Protein AF-A0A1G1SVP9-F1 (afdb_monomer_lite)

pLDDT: mean 77.8, std 18.35, range [41.78, 94.44]

Foldseek 3Di:
DPPPDPPPPPPDPPQPPVNVLVVLLVVLLVCVVVVVDPLVVSCVVSVHDSCSSPPPPPDPDD

Organism: NCBI:txid1908237

Radius of gyration: 18.32 Å; chains: 1; bounding box: 34×21×52 Å

Sequence (62 aa):
MQDELTEAMHGEFTVDAETDRQHRLASARSTVEMGMFTAAKAAEAYGFTVEEIEAPSQEPGT

Secondary structure (DSSP, 8-state):
--SSSSSTT-------HHHHHHHHHHHHHHHHHTTSS-HHHHHHHHT--HHHHHS-------

Structure (mmCIF, N/CA/C/O backbone):
data_AF-A0A1G1SVP9-F1
#
_entry.id   AF-A0A1G1SVP9-F1
#
loop_
_atom_site.group_PDB
_atom_site.id
_atom_site.type_symbol
_atom_site.label_atom_id
_atom_site.label_alt_id
_atom_site.label_comp_id
_atom_site.label_asym_id
_atom_site.label_entity_id
_atom_site.label_seq_id
_atom_site.pdbx_PDB_ins_code
_atom_site.Cartn_x
_atom_site.Cartn_y
_atom_site.Cartn_z
_atom_site.occupancy
_atom_site.B_iso_or_equiv
_atom_site.auth_seq_id
_atom_site.auth_comp_id
_atom_site.auth_asym_id
_atom_site.auth_atom_id
_atom_site.pdbx_PDB_model_num
ATOM 1 N N . MET A 1 1 ? 23.189 13.818 -45.951 1.00 50.62 1 MET A N 1
ATOM 2 C CA . MET A 1 1 ? 23.648 14.046 -44.561 1.00 50.62 1 MET A CA 1
ATOM 3 C C . MET A 1 1 ? 22.578 14.818 -43.787 1.00 50.62 1 MET A C 1
ATOM 5 O O . MET A 1 1 ? 22.855 15.887 -43.261 1.00 50.62 1 MET A O 1
ATOM 9 N N . GLN A 1 2 ? 21.339 14.318 -43.765 1.00 52.66 2 GLN A N 1
ATOM 10 C CA . GLN A 1 2 ? 20.237 14.887 -42.970 1.00 52.66 2 GLN A CA 1
ATOM 11 C C . GLN A 1 2 ? 19.378 13.781 -42.322 1.00 52.66 2 GLN A C 1
ATOM 13 O O . GLN A 1 2 ? 18.291 14.057 -41.836 1.00 52.66 2 GLN A O 1
ATOM 18 N N . ASP A 1 3 ? 19.883 12.544 -42.275 1.00 48.59 3 ASP A N 1
ATOM 19 C CA . ASP A 1 3 ? 19.112 11.345 -41.912 1.00 48.59 3 ASP A CA 1
ATOM 20 C C . ASP A 1 3 ? 19.656 10.650 -40.649 1.00 48.59 3 ASP A C 1
ATOM 22 O O . ASP A 1 3 ? 19.447 9.462 -40.457 1.00 48.59 3 ASP A O 1
ATOM 26 N N . GLU A 1 4 ? 20.390 11.368 -39.791 1.00 49.44 4 GLU A N 1
ATOM 27 C CA . GLU A 1 4 ? 21.046 10.790 -38.597 1.00 49.44 4 GLU A CA 1
ATOM 28 C C . GLU A 1 4 ? 20.689 11.520 -37.286 1.00 49.44 4 GLU A C 1
ATOM 30 O O . GLU A 1 4 ? 21.426 11.445 -36.308 1.00 49.44 4 GLU A O 1
ATOM 35 N N . LEU A 1 5 ? 19.569 12.255 -37.237 1.00 51.56 5 LEU A N 1
ATOM 36 C CA . LEU A 1 5 ? 19.168 13.024 -36.040 1.00 51.56 5 LEU A CA 1
ATOM 37 C C . LEU A 1 5 ? 17.850 12.581 -35.384 1.00 51.56 5 LEU A C 1
ATOM 39 O O . LEU A 1 5 ? 17.488 13.131 -34.348 1.00 51.56 5 LEU A O 1
ATOM 43 N N . THR A 1 6 ? 17.133 11.595 -35.927 1.00 52.31 6 THR A N 1
ATOM 44 C CA . THR A 1 6 ? 15.763 11.261 -35.483 1.00 52.31 6 THR A CA 1
ATOM 45 C C . THR A 1 6 ? 1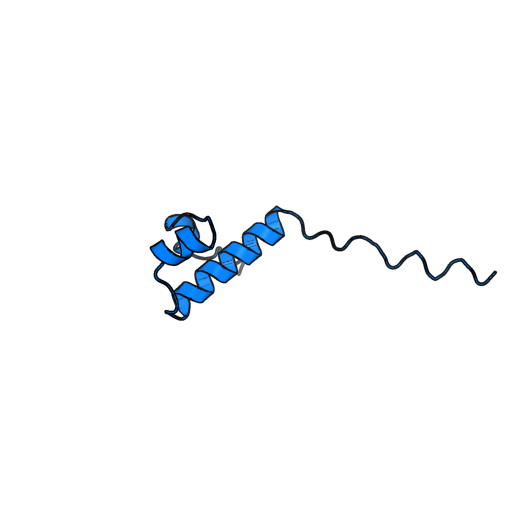5.606 9.943 -34.724 1.00 52.31 6 THR A C 1
ATOM 47 O O . THR A 1 6 ? 14.503 9.653 -34.275 1.00 52.31 6 THR A O 1
ATOM 50 N N . GLU A 1 7 ? 16.670 9.164 -34.514 1.00 50.12 7 GLU A N 1
ATOM 51 C CA . GLU A 1 7 ? 16.571 7.848 -33.847 1.00 50.12 7 GLU A CA 1
ATOM 52 C C . GLU A 1 7 ? 17.166 7.824 -32.422 1.00 50.12 7 GLU A C 1
ATOM 54 O O . GLU A 1 7 ? 16.914 6.909 -31.645 1.00 50.12 7 GLU A O 1
ATOM 59 N N . ALA A 1 8 ? 17.893 8.874 -32.019 1.00 51.28 8 ALA A N 1
ATOM 60 C CA . ALA A 1 8 ? 18.623 8.929 -30.745 1.00 51.28 8 ALA A CA 1
ATOM 61 C C . ALA A 1 8 ? 17.811 9.452 -29.534 1.00 51.28 8 ALA A C 1
ATOM 63 O O . ALA A 1 8 ? 18.392 9.726 -28.486 1.00 51.28 8 ALA A O 1
ATOM 64 N N . MET A 1 9 ? 16.484 9.611 -29.646 1.00 54.69 9 MET A N 1
ATOM 65 C CA . MET A 1 9 ? 15.612 10.081 -28.544 1.00 54.69 9 MET A CA 1
ATOM 66 C C . MET A 1 9 ? 14.607 9.034 -28.038 1.00 54.69 9 MET A C 1
ATOM 68 O O . MET A 1 9 ? 13.805 9.332 -27.160 1.00 54.69 9 MET A O 1
ATOM 72 N N . HIS A 1 10 ? 14.656 7.804 -28.552 1.00 53.19 10 HIS A N 1
ATOM 73 C CA . HIS A 1 10 ? 13.820 6.686 -28.093 1.00 53.19 10 HIS A CA 1
ATOM 74 C C . HIS A 1 10 ? 14.561 5.774 -27.102 1.00 53.19 10 HIS A C 1
ATOM 76 O O . HIS A 1 10 ? 14.335 4.568 -27.062 1.00 53.19 10 HIS A O 1
ATOM 82 N N . GLY A 1 11 ? 15.467 6.347 -26.305 1.00 53.22 11 GLY A N 1
ATOM 83 C CA . GLY A 1 11 ? 16.124 5.646 -25.205 1.00 53.22 11 GLY A CA 1
ATOM 84 C C . GLY A 1 11 ? 15.117 5.347 -24.102 1.00 53.22 11 GLY A C 1
ATOM 85 O O . GLY A 1 11 ? 14.919 6.175 -23.221 1.00 53.22 11 GLY A O 1
ATOM 86 N N . GLU A 1 12 ? 14.441 4.208 -24.240 1.00 53.62 12 GLU A N 1
ATOM 87 C CA . GLU A 1 12 ? 13.734 3.432 -23.220 1.00 53.62 12 GLU A CA 1
ATOM 88 C C . GLU A 1 12 ? 13.690 4.089 -21.831 1.00 53.62 12 GLU A C 1
ATOM 90 O O . GLU A 1 12 ? 14.569 3.903 -20.991 1.00 53.62 12 GLU A O 1
ATOM 95 N N . PHE A 1 13 ? 12.620 4.841 -21.561 1.00 57.31 13 PHE A N 1
ATOM 96 C CA . PHE A 1 13 ? 12.244 5.195 -20.194 1.00 57.31 13 PHE A CA 1
ATOM 97 C C . PHE A 1 13 ? 11.520 3.992 -19.574 1.00 57.31 13 PHE A C 1
ATOM 99 O O . PHE A 1 13 ? 10.333 4.041 -1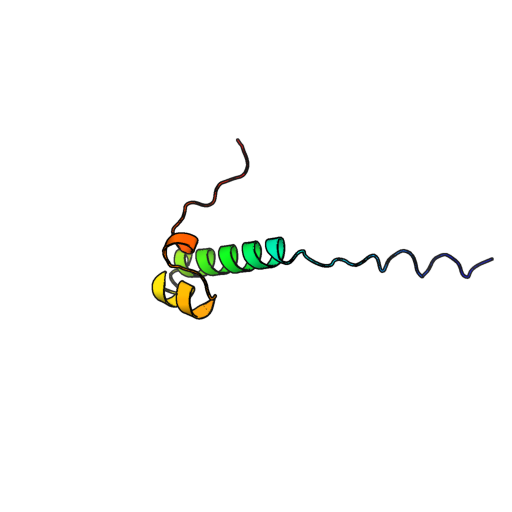9.253 1.00 57.31 13 PHE A O 1
ATOM 106 N N . THR A 1 14 ? 12.210 2.856 -19.508 1.00 60.06 14 THR A N 1
ATOM 107 C CA . THR A 1 14 ? 11.681 1.643 -18.894 1.00 60.06 14 THR A CA 1
ATOM 108 C C . THR A 1 14 ? 11.831 1.843 -17.397 1.00 60.06 14 THR A C 1
ATOM 110 O O . THR A 1 14 ? 12.925 1.732 -16.847 1.00 60.06 14 THR A O 1
ATOM 113 N N . VAL A 1 15 ? 10.742 2.251 -16.743 1.00 61.38 15 VAL A N 1
ATOM 114 C CA . VAL A 1 15 ? 10.698 2.329 -15.282 1.00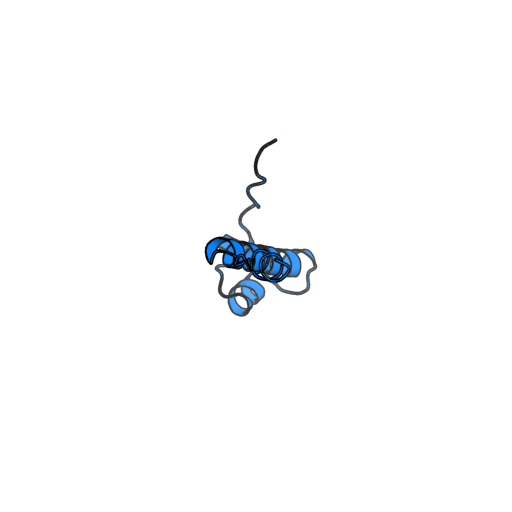 61.38 15 VAL A CA 1
ATOM 115 C C . VAL A 1 15 ? 11.025 0.933 -14.764 1.00 61.38 15 VAL A C 1
ATOM 117 O O . VAL A 1 15 ? 10.325 -0.026 -15.090 1.00 61.38 15 VAL A O 1
ATOM 120 N N . ASP A 1 16 ? 12.124 0.818 -14.018 1.00 80.31 16 ASP A N 1
ATOM 121 C CA . ASP A 1 16 ? 12.524 -0.452 -13.424 1.00 80.31 16 ASP A CA 1
ATOM 122 C C . ASP A 1 16 ? 11.370 -1.006 -12.573 1.00 80.31 16 ASP A C 1
ATOM 124 O O . ASP A 1 16 ? 10.626 -0.242 -11.947 1.00 80.31 16 ASP A O 1
ATOM 128 N N . ALA A 1 17 ? 11.205 -2.330 -12.554 1.00 80.94 17 ALA A N 1
ATOM 129 C CA . ALA A 1 17 ? 10.118 -2.981 -11.824 1.00 80.94 17 ALA A CA 1
ATOM 130 C C . ALA A 1 17 ? 10.094 -2.591 -10.334 1.00 80.94 17 ALA A C 1
ATOM 132 O O . ALA A 1 17 ? 9.020 -2.526 -9.733 1.00 80.94 17 ALA A O 1
ATOM 133 N N . GLU A 1 18 ? 11.254 -2.277 -9.750 1.00 82.38 18 GLU A N 1
ATOM 134 C CA . GLU A 1 18 ? 11.355 -1.754 -8.391 1.00 82.38 18 GLU A CA 1
ATOM 135 C C . GLU A 1 18 ? 10.764 -0.346 -8.283 1.00 82.38 18 GLU A C 1
ATOM 137 O O . GLU A 1 18 ? 9.997 -0.062 -7.367 1.00 82.38 18 GLU A O 1
ATOM 142 N N . THR A 1 19 ? 11.040 0.531 -9.249 1.00 83.81 19 THR A N 1
ATOM 143 C CA . THR A 1 19 ? 10.504 1.902 -9.244 1.00 83.81 19 THR A CA 1
ATOM 144 C C . THR A 1 19 ? 8.982 1.897 -9.407 1.00 83.81 19 THR A C 1
ATOM 146 O O . THR A 1 19 ? 8.283 2.609 -8.685 1.00 83.81 19 THR A O 1
ATOM 149 N N . ASP A 1 20 ? 8.447 1.042 -10.282 1.00 86.25 20 ASP A N 1
ATOM 150 C CA . ASP A 1 20 ? 6.997 0.855 -10.422 1.00 86.25 20 ASP A CA 1
ATOM 151 C C . ASP A 1 20 ? 6.363 0.340 -9.119 1.00 86.25 20 ASP A C 1
ATOM 153 O O . ASP A 1 20 ? 5.331 0.851 -8.670 1.00 86.25 20 ASP A O 1
ATOM 157 N N . ARG A 1 21 ? 7.011 -0.628 -8.456 1.00 87.69 21 ARG A N 1
ATOM 158 C CA . ARG A 1 21 ? 6.560 -1.138 -7.157 1.00 87.69 21 ARG A CA 1
ATOM 159 C C . ARG A 1 21 ? 6.526 -0.029 -6.103 1.00 87.69 21 ARG A C 1
ATOM 161 O O . ARG A 1 21 ? 5.518 0.093 -5.406 1.00 87.69 21 ARG A O 1
ATOM 168 N N . GLN A 1 22 ? 7.569 0.797 -6.009 1.00 88.12 22 GLN A N 1
ATOM 169 C CA . GLN A 1 22 ? 7.621 1.923 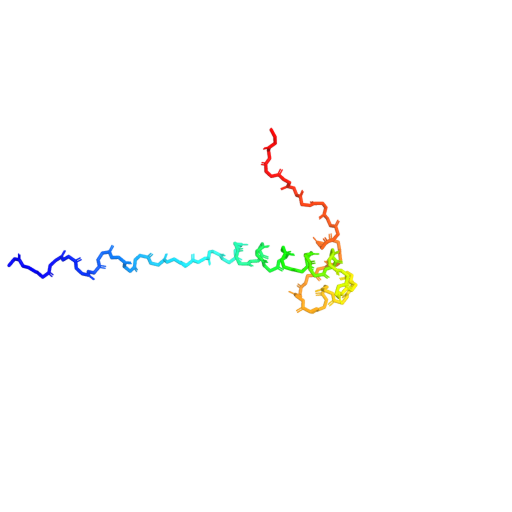-5.069 1.00 88.12 22 GLN A CA 1
ATOM 170 C C . GLN A 1 22 ? 6.521 2.955 -5.354 1.00 88.12 22 GLN A C 1
ATOM 172 O O . GLN A 1 22 ? 5.850 3.415 -4.430 1.00 88.12 22 GLN A O 1
ATOM 177 N N . HIS A 1 23 ? 6.260 3.269 -6.626 1.00 89.88 23 HIS A N 1
ATOM 178 C CA . HIS A 1 23 ? 5.176 4.177 -7.019 1.00 89.88 23 HIS A CA 1
ATOM 179 C C . HIS A 1 23 ? 3.791 3.637 -6.637 1.00 89.88 23 HIS A C 1
ATOM 181 O O . HIS A 1 23 ? 2.938 4.384 -6.142 1.00 89.88 23 HIS A O 1
ATOM 187 N N . ARG A 1 24 ? 3.556 2.333 -6.828 1.00 91.06 24 ARG A N 1
ATOM 188 C CA . ARG A 1 24 ? 2.304 1.687 -6.416 1.00 91.06 24 ARG A CA 1
ATOM 189 C C . ARG A 1 24 ? 2.142 1.665 -4.899 1.00 91.06 24 ARG A C 1
ATOM 191 O O . ARG A 1 24 ? 1.046 1.951 -4.420 1.00 91.06 24 ARG A O 1
ATOM 198 N N . LEU A 1 25 ? 3.213 1.402 -4.150 1.00 92.19 25 LEU A N 1
ATOM 199 C CA . LEU A 1 25 ? 3.187 1.449 -2.688 1.00 92.19 25 LEU A CA 1
ATOM 200 C C . LEU A 1 25 ? 2.908 2.870 -2.175 1.00 92.19 25 LEU A C 1
ATOM 202 O O . LEU A 1 25 ? 2.047 3.055 -1.317 1.00 92.19 25 LEU A O 1
ATOM 206 N N . ALA A 1 26 ? 3.561 3.886 -2.744 1.00 91.00 26 ALA A N 1
ATOM 207 C CA . ALA A 1 26 ? 3.314 5.288 -2.410 1.00 91.00 26 ALA A CA 1
ATOM 208 C C . ALA A 1 26 ? 1.858 5.700 -2.693 1.00 91.00 26 ALA A C 1
ATOM 210 O O . ALA A 1 26 ? 1.228 6.377 -1.881 1.00 91.00 26 ALA A O 1
ATOM 211 N N . SER A 1 27 ? 1.294 5.229 -3.810 1.00 93.25 27 SER A N 1
ATOM 212 C CA . SER A 1 27 ? -0.117 5.450 -4.144 1.00 93.25 27 SER A CA 1
ATOM 213 C C . SER A 1 27 ? -1.047 4.801 -3.114 1.00 93.25 27 SER A C 1
ATOM 215 O O . SER A 1 27 ? -1.982 5.448 -2.642 1.00 93.25 27 SER A O 1
ATOM 217 N N . ALA A 1 28 ? -0.768 3.555 -2.711 1.00 92.06 28 ALA A N 1
ATOM 218 C CA . ALA A 1 28 ? -1.531 2.858 -1.679 1.00 92.06 28 ALA A CA 1
ATOM 219 C C . ALA A 1 28 ? -1.517 3.634 -0.352 1.00 92.06 28 ALA A C 1
ATOM 221 O O . ALA A 1 28 ? -2.581 3.904 0.208 1.00 92.06 28 ALA A O 1
ATOM 222 N N . ARG A 1 29 ? -0.338 4.081 0.100 1.00 92.75 29 ARG A N 1
ATOM 223 C CA . ARG A 1 29 ? -0.184 4.911 1.307 1.00 92.75 29 ARG A CA 1
ATOM 224 C C . ARG A 1 29 ? -0.996 6.199 1.228 1.00 92.75 29 ARG A C 1
ATOM 226 O O . ARG A 1 29 ? -1.784 6.475 2.128 1.00 92.75 29 ARG A O 1
ATOM 233 N N . SER A 1 30 ? -0.891 6.926 0.118 1.00 93.56 30 SER A N 1
ATOM 234 C CA . SER A 1 30 ? -1.623 8.179 -0.077 1.00 93.56 30 SER A CA 1
ATOM 235 C C . SER A 1 30 ? -3.143 7.984 0.009 1.00 93.56 30 SER A C 1
ATOM 237 O O . SER A 1 30 ? -3.831 8.772 0.654 1.00 93.56 30 SER A O 1
ATOM 239 N N . THR A 1 31 ? -3.691 6.893 -0.544 1.00 93.06 31 THR A N 1
ATOM 240 C CA . THR A 1 31 ? -5.137 6.621 -0.416 1.00 93.06 31 THR A CA 1
ATOM 241 C C . THR A 1 31 ? -5.593 6.365 1.021 1.00 93.06 31 THR A C 1
ATOM 243 O O . THR A 1 31 ? -6.735 6.690 1.361 1.00 93.06 31 THR A O 1
ATOM 246 N N . VAL A 1 32 ? -4.715 5.813 1.864 1.00 93.00 32 VAL A N 1
ATOM 247 C CA . VAL A 1 32 ? -4.977 5.611 3.295 1.00 93.00 32 VAL A CA 1
ATOM 248 C C . VAL A 1 32 ? -4.875 6.933 4.050 1.00 93.00 32 VAL A C 1
ATOM 250 O O . VAL A 1 32 ? -5.780 7.259 4.814 1.00 93.00 32 VAL A O 1
ATOM 253 N N . GLU A 1 33 ? -3.843 7.737 3.786 1.00 92.19 33 GLU A N 1
ATOM 254 C CA . GLU A 1 33 ? -3.674 9.074 4.381 1.00 92.19 33 GLU A CA 1
ATOM 255 C C . GLU A 1 33 ? -4.845 10.010 4.054 1.00 92.19 33 GLU A C 1
ATOM 257 O O . GLU A 1 33 ? -5.308 10.763 4.909 1.00 92.19 33 GLU A O 1
ATOM 262 N N . MET A 1 34 ? -5.378 9.925 2.833 1.00 92.44 34 MET A N 1
ATOM 263 C CA . MET A 1 34 ? -6.561 10.679 2.408 1.00 92.44 34 MET A CA 1
ATOM 264 C C . MET A 1 34 ? -7.878 10.140 2.993 1.00 92.44 34 MET A C 1
ATOM 266 O O . MET A 1 34 ? -8.939 10.713 2.739 1.00 92.44 34 MET A O 1
ATOM 270 N N . GLY A 1 35 ? -7.844 9.029 3.735 1.00 91.94 35 GLY A N 1
ATOM 271 C CA . GLY A 1 35 ? -9.024 8.381 4.306 1.00 91.94 35 GLY A CA 1
ATOM 272 C C . GLY A 1 35 ? -9.954 7.748 3.268 1.00 91.94 35 GLY A C 1
ATOM 273 O O . GLY A 1 35 ? -11.100 7.436 3.590 1.00 91.94 35 GLY A O 1
ATOM 274 N N . MET A 1 36 ? -9.493 7.557 2.024 1.00 94.06 36 MET A N 1
ATOM 275 C CA . MET A 1 36 ? -10.294 6.910 0.982 1.00 94.06 36 MET A CA 1
ATOM 276 C C . MET A 1 36 ? -10.437 5.414 1.254 1.00 94.06 36 MET A C 1
ATOM 278 O O . MET A 1 36 ? -11.532 4.868 1.106 1.00 94.06 36 MET A O 1
ATOM 282 N N . PHE A 1 37 ? -9.345 4.764 1.673 1.00 93.31 37 PHE A N 1
ATOM 283 C CA . PHE A 1 37 ? -9.296 3.352 2.053 1.00 93.31 37 PHE A CA 1
ATOM 284 C C . PHE A 1 37 ? -8.728 3.163 3.462 1.00 93.31 37 PHE A C 1
ATOM 286 O O . PHE A 1 37 ? -7.963 3.978 3.964 1.00 93.31 37 PHE A O 1
ATOM 293 N N . THR A 1 38 ? -9.087 2.044 4.093 1.00 93.75 38 THR A N 1
ATOM 294 C CA . THR A 1 38 ? -8.355 1.524 5.255 1.00 93.75 38 THR A CA 1
ATOM 295 C C . THR A 1 38 ? -7.080 0.822 4.783 1.00 93.75 38 THR A C 1
ATOM 297 O O . THR A 1 38 ? -7.031 0.349 3.645 1.00 93.75 38 THR A O 1
ATOM 300 N N . ALA A 1 39 ? -6.072 0.683 5.650 1.00 91.19 39 ALA A N 1
ATOM 301 C CA . ALA A 1 39 ? -4.821 0.002 5.298 1.00 91.19 39 ALA A CA 1
ATOM 302 C C . ALA A 1 39 ? -5.047 -1.435 4.787 1.00 91.19 39 ALA A C 1
ATOM 304 O O . ALA A 1 39 ? -4.454 -1.832 3.790 1.00 91.19 39 ALA A O 1
ATOM 305 N N . ALA A 1 40 ? -5.991 -2.176 5.380 1.00 94.12 40 ALA A N 1
ATOM 306 C CA . ALA A 1 40 ? -6.382 -3.509 4.912 1.00 94.12 40 ALA A CA 1
ATOM 307 C C . ALA A 1 40 ? -6.986 -3.498 3.495 1.00 94.12 40 ALA A C 1
ATOM 309 O O . ALA A 1 40 ? -6.653 -4.340 2.666 1.00 94.12 40 ALA A O 1
ATOM 310 N N . LYS A 1 41 ? -7.838 -2.514 3.183 1.00 94.38 41 LYS A N 1
ATOM 311 C CA . LYS A 1 41 ? -8.439 -2.395 1.849 1.00 94.38 41 LYS A CA 1
ATOM 312 C C . LYS A 1 41 ? -7.416 -1.950 0.802 1.00 94.38 41 LYS A C 1
ATOM 314 O O . LYS A 1 41 ? -7.467 -2.410 -0.334 1.00 94.38 41 LYS A O 1
ATOM 319 N N . ALA A 1 42 ? -6.489 -1.071 1.174 1.00 92.69 42 ALA A N 1
ATOM 320 C CA . ALA A 1 42 ? -5.390 -0.669 0.306 1.00 92.69 42 ALA A CA 1
ATOM 321 C C . ALA A 1 42 ? -4.421 -1.840 0.046 1.00 92.69 42 ALA A C 1
ATOM 323 O O . ALA A 1 42 ? -4.013 -2.045 -1.092 1.00 92.69 42 ALA A O 1
ATOM 324 N N . ALA A 1 43 ? -4.129 -2.660 1.057 1.00 94.44 43 ALA A N 1
ATOM 325 C CA . ALA A 1 43 ? -3.333 -3.879 0.921 1.00 94.44 43 ALA A CA 1
ATOM 326 C C . ALA A 1 43 ? -3.919 -4.826 -0.141 1.00 94.44 43 ALA A C 1
ATOM 328 O O . ALA A 1 43 ? -3.235 -5.198 -1.094 1.00 94.44 43 ALA A O 1
ATOM 329 N N . GLU A 1 44 ? -5.217 -5.123 -0.049 1.00 94.25 44 GLU A N 1
ATOM 330 C CA . GLU A 1 44 ? -5.917 -5.953 -1.037 1.00 94.25 44 GLU A CA 1
ATOM 331 C C . GLU A 1 44 ? -5.964 -5.313 -2.434 1.00 94.25 44 GLU A C 1
ATOM 333 O O . GLU A 1 44 ? -5.742 -5.996 -3.432 1.00 94.25 44 GLU A O 1
ATOM 338 N N . ALA A 1 45 ? -6.238 -4.007 -2.522 1.00 93.31 45 ALA A N 1
ATOM 339 C CA . ALA A 1 45 ? -6.404 -3.312 -3.800 1.00 93.31 45 ALA A CA 1
ATOM 340 C C . ALA A 1 45 ? -5.091 -3.144 -4.578 1.00 93.31 45 ALA A C 1
ATOM 342 O O . ALA A 1 45 ? -5.093 -3.202 -5.808 1.00 93.31 45 ALA A O 1
ATOM 343 N N . TYR A 1 46 ? -3.981 -2.923 -3.872 1.00 89.75 46 TYR A N 1
ATOM 344 C CA . TYR A 1 46 ? -2.677 -2.650 -4.477 1.00 89.75 46 TYR A CA 1
ATOM 345 C C . TYR A 1 46 ? -1.730 -3.861 -4.449 1.00 89.75 46 TYR A C 1
ATOM 347 O O . TYR A 1 46 ? -0.685 -3.822 -5.100 1.00 89.75 46 TYR A O 1
ATOM 355 N N . GLY A 1 47 ? -2.103 -4.945 -3.7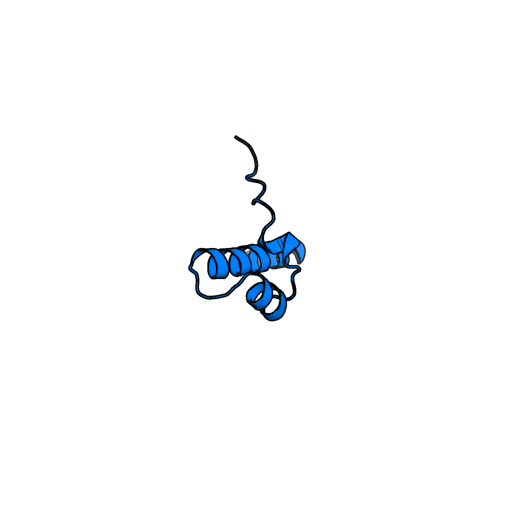59 1.00 93.00 47 GLY A N 1
ATOM 356 C CA . GLY A 1 47 ? -1.317 -6.178 -3.675 1.00 93.00 47 GLY A CA 1
ATOM 357 C C . GLY A 1 47 ? -0.115 -6.078 -2.734 1.00 93.00 47 GLY A C 1
ATOM 358 O O . GLY A 1 47 ? 0.905 -6.714 -2.987 1.00 93.00 47 GLY A O 1
ATOM 359 N N . PHE A 1 48 ? -0.229 -5.276 -1.675 1.00 93.56 48 PHE A N 1
ATOM 360 C CA . PHE A 1 48 ? 0.795 -5.110 -0.637 1.00 93.56 48 PHE A CA 1
ATOM 361 C C . PHE A 1 48 ? 0.295 -5.631 0.705 1.00 93.56 48 PHE A C 1
ATOM 363 O O . PHE A 1 48 ? -0.894 -5.875 0.890 1.00 93.56 48 PHE A O 1
ATOM 370 N N . THR A 1 49 ? 1.195 -5.788 1.665 1.00 94.00 49 THR A N 1
ATOM 371 C CA . THR A 1 49 ? 0.822 -6.059 3.055 1.00 94.00 49 THR A CA 1
ATOM 372 C C . THR A 1 49 ? 0.439 -4.774 3.790 1.00 94.00 49 THR A C 1
ATOM 374 O O . THR A 1 49 ? 0.856 -3.673 3.430 1.00 94.00 49 THR A O 1
ATOM 377 N N . VAL A 1 50 ? -0.349 -4.911 4.860 1.00 92.62 50 VAL A N 1
ATOM 378 C CA . VAL A 1 50 ? -0.673 -3.782 5.750 1.00 92.62 50 VAL A CA 1
ATOM 379 C C . VAL A 1 50 ? 0.602 -3.194 6.361 1.00 92.62 50 VAL A C 1
ATOM 381 O O . VAL A 1 50 ? 0.741 -1.977 6.395 1.00 92.62 50 VAL A O 1
ATOM 384 N N . GLU A 1 51 ? 1.563 -4.042 6.746 1.00 92.75 51 GLU A N 1
ATOM 385 C CA . GLU A 1 51 ? 2.862 -3.603 7.271 1.00 92.75 51 GLU A CA 1
ATOM 386 C C . GLU A 1 51 ? 3.648 -2.766 6.257 1.00 92.75 51 GLU A C 1
ATOM 388 O O . GLU A 1 51 ? 4.197 -1.734 6.627 1.00 92.75 51 GLU A O 1
ATOM 393 N N . GLU A 1 52 ? 3.681 -3.150 4.976 1.00 90.69 52 GLU A N 1
ATOM 394 C CA . GLU A 1 52 ? 4.337 -2.344 3.937 1.00 90.69 52 GLU A CA 1
ATOM 395 C C . GLU A 1 52 ? 3.687 -0.964 3.791 1.00 90.69 52 GLU A C 1
ATOM 397 O O . GLU A 1 52 ? 4.383 0.024 3.563 1.00 90.69 52 GLU A O 1
ATOM 402 N N . ILE A 1 53 ? 2.365 -0.869 3.931 1.00 91.62 53 ILE A N 1
ATOM 403 C CA . ILE A 1 53 ? 1.634 0.395 3.801 1.00 91.62 53 ILE A CA 1
ATOM 404 C C . ILE A 1 53 ? 1.843 1.275 5.038 1.00 91.62 53 ILE A C 1
ATOM 406 O O . ILE A 1 53 ? 2.119 2.460 4.892 1.00 91.62 53 ILE A O 1
ATOM 410 N N . GLU A 1 54 ? 1.763 0.712 6.241 1.00 89.38 54 GLU A N 1
ATOM 411 C CA . GLU A 1 54 ? 1.920 1.454 7.499 1.00 89.38 54 GLU A CA 1
ATOM 412 C C . GLU A 1 54 ? 3.382 1.734 7.866 1.00 89.38 54 GLU A C 1
ATOM 414 O O . GLU A 1 54 ? 3.651 2.579 8.723 1.00 89.38 54 GLU A O 1
ATOM 419 N N . ALA A 1 55 ? 4.337 1.055 7.221 1.00 86.50 55 ALA A N 1
ATOM 420 C CA . ALA A 1 55 ? 5.749 1.323 7.423 1.00 86.50 55 ALA A CA 1
ATOM 421 C C . ALA A 1 55 ? 6.047 2.803 7.128 1.00 86.50 55 ALA A C 1
ATOM 423 O O . ALA A 1 55 ? 5.674 3.301 6.058 1.00 86.50 55 ALA A O 1
ATOM 424 N N . PRO A 1 56 ? 6.746 3.509 8.037 1.00 71.50 56 PRO A N 1
ATOM 425 C CA . PRO A 1 56 ? 7.130 4.889 7.796 1.00 71.50 56 PRO A CA 1
ATOM 426 C C . PRO A 1 56 ? 7.939 4.942 6.501 1.00 71.50 56 PRO A C 1
ATOM 428 O O . PRO A 1 56 ? 8.874 4.154 6.319 1.00 71.50 56 PRO A O 1
ATOM 431 N N . SER A 1 57 ? 7.567 5.844 5.585 1.00 64.56 57 SER A N 1
ATOM 432 C CA . 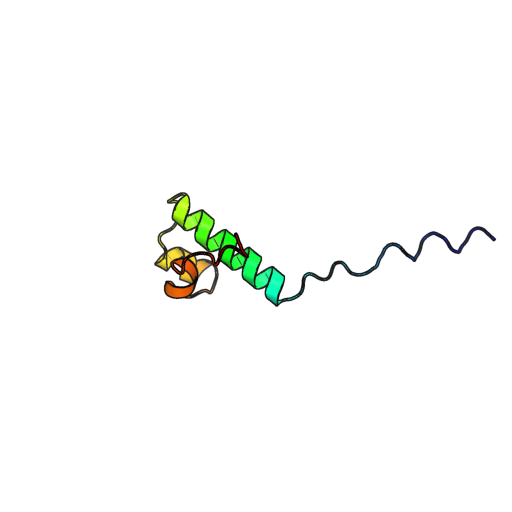SER A 1 57 ? 8.400 6.137 4.421 1.00 64.56 57 SER A CA 1
ATOM 433 C C . SER A 1 57 ? 9.796 6.445 4.940 1.00 64.56 57 SER A C 1
ATOM 435 O O . SER A 1 57 ? 9.976 7.392 5.703 1.00 64.56 57 SER A O 1
ATOM 437 N N . GLN A 1 58 ? 10.771 5.609 4.583 1.00 59.31 58 GLN A N 1
ATOM 438 C CA . GLN A 1 58 ? 12.164 5.944 4.816 1.00 59.31 58 GLN A CA 1
ATOM 439 C C . GLN A 1 58 ? 12.456 7.133 3.913 1.00 59.31 58 GLN A C 1
ATOM 441 O O . GLN A 1 58 ? 12.713 6.967 2.723 1.00 59.31 58 GLN A O 1
ATOM 446 N N . GLU A 1 59 ? 12.305 8.338 4.457 1.00 54.66 59 GLU A N 1
ATOM 447 C CA . GLU A 1 59 ? 12.745 9.543 3.780 1.00 54.66 59 GLU A CA 1
ATOM 448 C C . GLU A 1 59 ? 14.236 9.358 3.471 1.00 54.66 59 GLU A C 1
ATOM 450 O O . GLU A 1 59 ? 15.021 9.071 4.385 1.00 54.66 59 GLU A O 1
ATOM 455 N N . PRO A 1 60 ? 14.654 9.445 2.199 1.00 46.47 60 PRO A N 1
ATOM 456 C CA . PRO A 1 60 ? 16.065 9.408 1.879 1.00 46.47 60 PRO A CA 1
ATOM 457 C C . PRO A 1 60 ? 16.711 10.689 2.417 1.00 46.47 60 PRO A C 1
ATOM 459 O O . PRO A 1 60 ? 16.608 11.734 1.791 1.00 46.47 60 PRO A O 1
ATOM 462 N N . GLY A 1 61 ? 17.365 10.571 3.577 1.00 47.78 61 GLY A N 1
ATOM 463 C CA . GLY A 1 61 ? 18.415 11.460 4.084 1.00 47.78 61 GLY A CA 1
ATOM 464 C C . GLY A 1 61 ? 18.030 12.922 4.327 1.00 47.78 61 GLY A C 1
ATOM 465 O O . GLY A 1 61 ? 17.920 13.712 3.393 1.00 47.78 61 GLY A O 1
ATOM 466 N N . THR A 1 62 ? 17.956 13.305 5.603 1.00 41.78 62 THR A N 1
ATOM 467 C CA . THR A 1 62 ? 18.358 14.660 6.025 1.00 41.78 62 THR A CA 1
ATOM 468 C C . THR A 1 62 ? 19.876 14.762 6.120 1.00 41.78 62 THR A C 1
ATOM 470 O O . THR A 1 62 ? 20.523 13.723 6.392 1.00 41.78 62 THR A O 1
#